Protein AF-A0A929CDH3-F1 (afdb_monomer_lite)

pLDDT: mean 95.66, std 6.64, range [57.78, 98.44]

Radius of gyration: 13.94 Å; chains: 1; bounding box: 33×21×37 Å

Structure (mmCIF, N/CA/C/O backbone):
data_AF-A0A929CDH3-F1
#
_entry.id   AF-A0A929CDH3-F1
#
loop_
_atom_site.group_PDB
_atom_site.id
_atom_site.type_symbol
_atom_site.label_atom_id
_atom_site.label_alt_id
_atom_site.label_comp_id
_atom_site.label_asym_id
_atom_site.label_entity_id
_atom_site.label_seq_id
_atom_site.pdbx_PDB_ins_code
_atom_site.Cartn_x
_atom_site.Cartn_y
_atom_site.Cartn_z
_atom_site.occupancy
_atom_site.B_iso_or_equiv
_atom_site.auth_seq_id
_atom_site.auth_comp_id
_atom_site.auth_asym_id
_atom_site.auth_atom_id
_atom_site.pdbx_PDB_model_num
ATOM 1 N N . VAL A 1 1 ? -3.651 -0.685 -2.853 1.00 97.62 1 VAL A N 1
ATOM 2 C CA . VAL A 1 1 ? -2.339 -0.809 -3.537 1.00 97.62 1 VAL A CA 1
ATOM 3 C C . VAL A 1 1 ? -1.643 0.535 -3.478 1.00 97.62 1 VAL A C 1
ATOM 5 O O . VAL A 1 1 ? -2.308 1.542 -3.703 1.00 97.62 1 VAL A O 1
ATOM 8 N N . THR A 1 2 ? -0.358 0.560 -3.138 1.00 98.00 2 THR A N 1
ATOM 9 C CA . THR A 1 2 ? 0.446 1.791 -3.104 1.00 98.00 2 THR A CA 1
ATOM 10 C C . THR A 1 2 ? 1.428 1.838 -4.262 1.00 98.00 2 THR A C 1
ATOM 12 O O . THR A 1 2 ? 1.493 0.885 -5.042 1.00 98.00 2 THR A O 1
ATOM 15 N N . ASP A 1 3 ? 2.168 2.936 -4.407 1.00 97.25 3 ASP A N 1
ATOM 16 C CA . ASP A 1 3 ? 3.225 2.980 -5.410 1.00 97.25 3 ASP A CA 1
ATOM 17 C C . ASP A 1 3 ? 4.398 2.043 -5.077 1.00 97.25 3 ASP A C 1
ATOM 19 O O . ASP A 1 3 ? 4.519 1.535 -3.955 1.00 97.25 3 ASP A O 1
ATOM 23 N N . VAL A 1 4 ? 5.232 1.778 -6.083 1.00 97.25 4 VAL A N 1
ATOM 24 C CA . VAL A 1 4 ? 6.365 0.856 -5.973 1.00 97.25 4 VAL A CA 1
ATOM 25 C C . VAL A 1 4 ? 7.430 1.446 -5.055 1.00 97.25 4 VAL A C 1
ATOM 27 O O . VAL A 1 4 ? 7.961 2.530 -5.289 1.00 97.25 4 VAL A O 1
ATOM 30 N N . TYR A 1 5 ? 7.798 0.691 -4.023 1.00 96.75 5 TYR A N 1
ATOM 31 C CA . TYR A 1 5 ? 9.012 0.968 -3.269 1.00 96.75 5 TYR A CA 1
ATOM 32 C C . TYR A 1 5 ? 10.223 0.547 -4.112 1.00 96.75 5 TYR A C 1
ATOM 34 O O . TYR A 1 5 ? 10.481 -0.644 -4.261 1.00 96.75 5 TYR A O 1
ATOM 42 N N . ALA A 1 6 ? 10.947 1.522 -4.667 1.00 95.94 6 ALA A N 1
ATOM 43 C CA . ALA A 1 6 ? 11.982 1.281 -5.677 1.00 95.94 6 ALA A CA 1
ATOM 44 C C . ALA A 1 6 ? 13.195 0.474 -5.182 1.00 95.94 6 ALA A C 1
ATOM 46 O O . ALA A 1 6 ? 13.902 -0.105 -5.992 1.00 95.94 6 ALA A O 1
ATOM 47 N N . ALA A 1 7 ? 13.484 0.468 -3.875 1.00 96.12 7 ALA A N 1
ATOM 48 C CA . ALA A 1 7 ? 14.649 -0.216 -3.294 1.00 96.12 7 ALA A CA 1
ATOM 49 C C . ALA A 1 7 ? 16.010 0.100 -3.971 1.00 96.12 7 ALA A C 1
ATOM 51 O O . ALA A 1 7 ? 16.957 -0.670 -3.845 1.00 96.12 7 ALA A O 1
ATOM 52 N N . GLY A 1 8 ? 16.123 1.254 -4.642 1.00 96.88 8 GLY A N 1
ATOM 53 C CA . GLY A 1 8 ? 17.321 1.674 -5.379 1.00 96.88 8 GLY A CA 1
ATOM 54 C C . GLY A 1 8 ? 17.367 1.244 -6.850 1.00 96.88 8 GLY A C 1
ATOM 55 O O . GLY A 1 8 ? 18.361 1.524 -7.513 1.00 96.88 8 GLY A O 1
ATOM 56 N N . GLU A 1 9 ? 16.326 0.590 -7.365 1.00 97.50 9 GLU A N 1
ATOM 57 C CA . GLU A 1 9 ? 16.214 0.196 -8.771 1.00 97.50 9 GLU A CA 1
ATOM 58 C C . GLU A 1 9 ? 15.648 1.322 -9.649 1.00 97.50 9 GLU A C 1
ATOM 60 O O . GLU A 1 9 ? 14.875 2.173 -9.199 1.00 97.50 9 GLU A O 1
ATOM 65 N N . GLU A 1 10 ? 16.020 1.299 -10.929 1.00 97.69 10 GLU A N 1
ATOM 66 C CA . GLU A 1 10 ? 15.450 2.190 -11.937 1.00 97.69 10 GLU A CA 1
ATOM 67 C C . GLU A 1 10 ? 14.001 1.788 -12.266 1.00 97.69 10 GLU A C 1
ATOM 69 O O . GLU A 1 10 ? 13.705 0.595 -12.398 1.00 97.69 10 GLU A O 1
ATOM 74 N N . PRO A 1 11 ? 13.086 2.754 -12.461 1.00 96.56 11 PRO A N 1
ATOM 75 C CA . PRO A 1 11 ? 11.709 2.452 -12.826 1.00 96.56 11 PRO A CA 1
ATOM 76 C C . PRO A 1 11 ? 11.600 1.682 -14.148 1.00 96.56 11 PRO A C 1
ATOM 78 O O . PRO A 1 11 ? 12.206 2.041 -15.159 1.00 96.56 11 PRO A O 1
ATOM 81 N N . ILE A 1 12 ? 10.735 0.667 -14.170 1.00 97.75 12 ILE A N 1
ATOM 82 C CA . ILE A 1 12 ? 10.402 -0.087 -15.381 1.00 97.75 12 ILE A CA 1
ATOM 83 C C . ILE A 1 12 ? 9.092 0.456 -15.959 1.00 97.75 12 ILE A C 1
ATOM 85 O O . ILE A 1 12 ? 8.075 0.549 -15.267 1.00 97.75 12 ILE A O 1
ATOM 89 N N . ALA A 1 13 ? 9.096 0.795 -17.250 1.00 96.81 13 ALA A N 1
ATOM 90 C CA . ALA A 1 13 ? 7.913 1.307 -17.934 1.00 96.81 13 ALA A CA 1
ATOM 91 C C . ALA A 1 13 ? 6.731 0.325 -17.817 1.00 96.81 13 ALA A C 1
ATOM 93 O O . ALA A 1 13 ? 6.838 -0.846 -18.172 1.00 96.81 13 ALA A O 1
ATOM 94 N N . GLY A 1 14 ? 5.596 0.816 -17.311 1.00 95.94 14 GLY A N 1
ATOM 95 C CA . GLY A 1 14 ? 4.381 0.021 -17.103 1.00 95.94 14 GLY A CA 1
ATOM 96 C C . GLY A 1 14 ? 4.345 -0.802 -15.808 1.00 95.94 14 GLY A C 1
ATOM 97 O O . GLY A 1 14 ? 3.270 -1.256 -15.430 1.00 95.94 14 GLY A O 1
ATOM 98 N N . ALA A 1 15 ? 5.457 -0.945 -15.081 1.00 97.44 15 ALA A N 1
ATOM 99 C CA . ALA A 1 15 ? 5.509 -1.657 -13.802 1.00 97.44 15 ALA A CA 1
ATOM 100 C C . ALA A 1 15 ? 5.244 -0.704 -12.622 1.00 97.44 15 ALA A C 1
ATOM 102 O O . ALA A 1 15 ? 6.102 -0.485 -11.771 1.00 97.44 15 ALA A O 1
ATOM 103 N N . THR A 1 16 ? 4.057 -0.094 -12.593 1.00 98.06 16 THR A N 1
ATOM 104 C CA . THR A 1 16 ? 3.665 0.869 -11.549 1.00 98.06 16 THR A CA 1
ATOM 105 C C . THR A 1 16 ? 2.606 0.289 -10.618 1.00 98.06 16 THR A C 1
ATOM 107 O O . THR A 1 16 ? 1.843 -0.606 -10.996 1.00 98.06 16 THR A O 1
ATOM 110 N N . GLY A 1 17 ? 2.491 0.841 -9.405 1.00 97.81 17 GLY A N 1
ATOM 111 C CA . GLY A 1 17 ? 1.417 0.455 -8.485 1.00 97.81 17 GLY A CA 1
ATOM 112 C C . GLY A 1 17 ? 0.023 0.735 -9.062 1.00 97.81 17 GLY A C 1
ATOM 113 O O . GLY A 1 17 ? -0.910 -0.034 -8.834 1.00 97.81 17 GLY A O 1
ATOM 114 N N . ALA A 1 18 ? -0.110 1.795 -9.868 1.00 98.12 18 ALA A N 1
ATOM 115 C CA . ALA A 1 18 ? -1.352 2.135 -10.558 1.00 98.12 18 ALA A CA 1
ATOM 116 C C . ALA A 1 18 ? -1.723 1.091 -11.624 1.00 98.12 18 ALA A C 1
ATOM 118 O O . ALA A 1 18 ? -2.871 0.652 -11.671 1.00 98.12 18 ALA A O 1
ATOM 119 N N . ALA A 1 19 ? -0.755 0.650 -12.436 1.00 98.31 19 ALA A N 1
ATOM 120 C CA . ALA A 1 19 ? -0.971 -0.395 -13.435 1.00 98.31 19 ALA A CA 1
ATOM 121 C C . ALA A 1 19 ? -1.353 -1.731 -12.779 1.00 98.31 19 ALA A C 1
ATOM 123 O O . ALA A 1 19 ? -2.294 -2.390 -13.221 1.00 98.31 19 ALA A O 1
ATOM 124 N N . LEU A 1 20 ? -0.687 -2.097 -11.677 1.00 98.19 20 LEU A N 1
ATOM 125 C CA . LEU A 1 20 ? -1.039 -3.286 -10.901 1.00 98.19 20 LEU A CA 1
ATOM 126 C C . LEU A 1 20 ? -2.461 -3.193 -10.333 1.00 98.19 20 LEU A C 1
ATOM 128 O O . LEU A 1 20 ? -3.240 -4.134 -10.471 1.00 98.19 20 LEU A O 1
ATOM 132 N N . ALA A 1 21 ? -2.814 -2.065 -9.711 1.00 98.38 21 ALA A N 1
ATOM 133 C CA . ALA A 1 21 ? -4.153 -1.853 -9.166 1.00 98.38 21 ALA A CA 1
ATOM 134 C C . ALA A 1 21 ? -5.229 -1.970 -10.252 1.00 98.38 21 ALA A C 1
ATOM 136 O O . ALA A 1 21 ? -6.232 -2.649 -10.046 1.00 98.38 21 ALA A O 1
ATOM 137 N N . GLN A 1 22 ? -4.991 -1.368 -11.418 1.00 98.31 22 GLN A N 1
ATOM 138 C CA . GLN A 1 22 ? -5.891 -1.459 -12.561 1.00 98.31 22 GLN A CA 1
ATOM 139 C C . GLN A 1 22 ? -6.063 -2.909 -13.032 1.00 98.31 22 GLN A C 1
ATOM 141 O O . GLN A 1 22 ? -7.192 -3.373 -13.181 1.00 98.31 22 GLN A O 1
ATOM 146 N N . GLY A 1 23 ? -4.965 -3.659 -13.167 1.00 98.44 23 GLY A N 1
ATOM 147 C CA . GLY A 1 23 ? -5.019 -5.081 -13.503 1.00 98.44 23 GLY A CA 1
ATOM 148 C C . GLY A 1 23 ? -5.830 -5.892 -12.486 1.00 98.44 23 GLY A C 1
ATOM 149 O O . GLY A 1 23 ? -6.678 -6.693 -12.872 1.00 98.44 23 GLY A O 1
ATOM 150 N N . ILE A 1 24 ? -5.655 -5.649 -11.185 1.00 98.44 24 ILE A N 1
ATOM 151 C CA . ILE A 1 24 ? -6.431 -6.316 -10.124 1.00 98.44 24 ILE A CA 1
ATOM 152 C C . ILE A 1 24 ? -7.942 -6.023 -10.258 1.00 98.44 24 ILE A C 1
ATOM 154 O O . ILE A 1 24 ? -8.766 -6.935 -10.131 1.00 98.44 24 ILE A O 1
ATOM 158 N N . ILE A 1 25 ? -8.318 -4.775 -10.563 1.00 98.38 25 ILE A N 1
ATOM 159 C CA . ILE A 1 25 ? -9.718 -4.368 -10.792 1.00 98.38 25 ILE A CA 1
ATOM 160 C C . ILE A 1 25 ? -10.301 -5.081 -12.016 1.00 98.38 25 ILE A C 1
ATOM 162 O O . ILE A 1 25 ? -11.440 -5.566 -11.985 1.00 98.38 25 ILE A O 1
ATOM 166 N N . GLU A 1 26 ? -9.540 -5.145 -13.107 1.00 98.31 26 GLU A N 1
ATOM 167 C CA . GLU A 1 26 ? -9.945 -5.803 -14.352 1.00 98.31 26 GLU A CA 1
ATOM 168 C C . GLU A 1 26 ? -10.214 -7.297 -14.142 1.00 98.31 26 GLU A C 1
ATOM 170 O O . GLU A 1 26 ? -11.181 -7.821 -14.693 1.00 98.31 26 GLU A O 1
ATOM 175 N N . HIS A 1 27 ? -9.463 -7.944 -13.247 1.00 98.19 27 HIS A N 1
ATOM 176 C CA . HIS A 1 27 ? -9.608 -9.364 -12.908 1.00 98.19 27 HIS A CA 1
ATOM 177 C C . HIS A 1 27 ? -10.665 -9.665 -11.826 1.00 98.19 27 HIS A C 1
ATOM 179 O O . HIS A 1 27 ? -10.802 -10.811 -11.405 1.00 98.19 27 HIS A O 1
ATOM 185 N N . GLY A 1 28 ? -11.458 -8.672 -11.403 1.00 97.62 28 GLY A N 1
ATOM 186 C CA . GLY A 1 28 ? -12.688 -8.890 -10.625 1.00 97.62 28 GLY A CA 1
ATOM 187 C C . GLY A 1 28 ? -12.687 -8.337 -9.200 1.00 97.62 28 GLY A C 1
ATOM 188 O O . GLY A 1 28 ? -13.751 -8.262 -8.588 1.00 97.62 28 GLY A O 1
ATOM 189 N N . HIS A 1 29 ? -11.554 -7.862 -8.684 1.00 97.31 29 HIS A N 1
ATOM 190 C CA . HIS A 1 29 ? -11.479 -7.251 -7.352 1.00 97.31 29 HIS A CA 1
ATOM 191 C C . HIS A 1 29 ? -11.795 -5.749 -7.417 1.00 97.31 29 HIS A C 1
ATOM 193 O O . HIS A 1 29 ? -10.901 -4.903 -7.341 1.00 97.31 29 HIS A O 1
ATOM 199 N N . LYS A 1 30 ? -13.0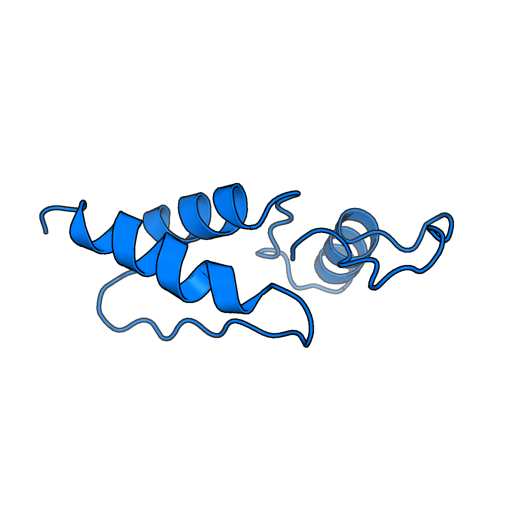80 -5.417 -7.599 1.00 96.31 30 LYS A N 1
ATOM 200 C CA . LYS A 1 30 ? -13.548 -4.046 -7.883 1.00 96.31 30 LYS A CA 1
ATOM 201 C C . LYS A 1 30 ? -13.261 -3.026 -6.775 1.00 96.31 30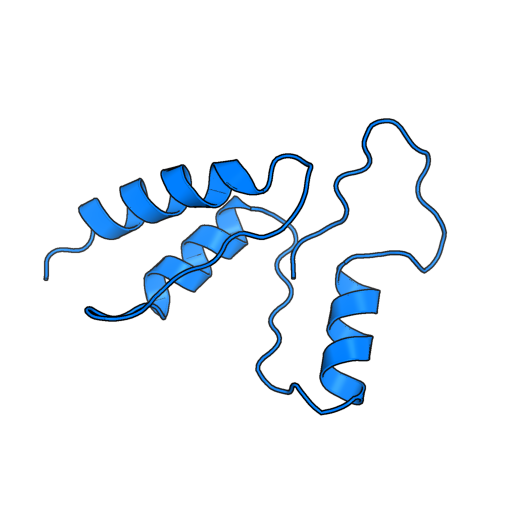 LYS A C 1
ATOM 203 O O . LYS A 1 30 ? -12.967 -1.883 -7.097 1.00 96.31 30 LYS A O 1
ATOM 208 N N . GLU A 1 31 ? -13.222 -3.453 -5.515 1.00 96.31 31 GLU A N 1
ATOM 209 C CA . GLU A 1 31 ? -12.908 -2.603 -4.348 1.00 96.31 31 GLU A CA 1
ATOM 210 C C . GLU A 1 31 ? -11.393 -2.408 -4.125 1.00 96.31 31 GLU A C 1
ATOM 212 O O . GLU A 1 31 ? -10.907 -2.224 -3.009 1.00 96.31 31 GLU A O 1
ATOM 217 N N . THR A 1 32 ? -10.596 -2.486 -5.191 1.00 97.94 32 THR A N 1
ATOM 218 C CA . THR A 1 32 ? -9.162 -2.205 -5.108 1.00 97.94 32 THR A CA 1
ATOM 219 C C . THR A 1 32 ? -8.927 -0.715 -5.283 1.00 97.94 32 THR A C 1
ATOM 221 O O . THR A 1 32 ? -9.192 -0.146 -6.338 1.00 97.94 32 THR A O 1
ATOM 224 N N . HIS A 1 33 ? -8.351 -0.078 -4.267 1.00 97.81 33 HIS A N 1
ATOM 225 C CA . HIS A 1 33 ? -8.025 1.345 -4.312 1.00 97.81 33 HIS A CA 1
ATOM 226 C C . HIS A 1 33 ? -6.516 1.563 -4.448 1.00 97.81 33 HIS A C 1
ATOM 228 O O . HIS A 1 33 ? -5.719 1.041 -3.658 1.00 97.81 33 HIS A O 1
ATOM 234 N N . TYR A 1 34 ? -6.117 2.352 -5.448 1.00 98.31 34 TYR A N 1
ATOM 235 C CA . TYR A 1 34 ? -4.753 2.861 -5.571 1.00 98.31 34 TYR A CA 1
ATOM 236 C C . TYR A 1 34 ? -4.583 4.168 -4.786 1.00 98.31 34 TYR A C 1
ATOM 238 O O . TYR A 1 34 ? -5.450 5.049 -4.826 1.00 98.31 34 TYR A O 1
ATOM 246 N N . ARG A 1 35 ? -3.459 4.293 -4.078 1.00 98.12 35 ARG A N 1
ATOM 247 C CA . ARG A 1 35 ? -3.027 5.509 -3.376 1.00 98.12 35 ARG A CA 1
ATOM 248 C C . ARG A 1 35 ? -1.531 5.683 -3.6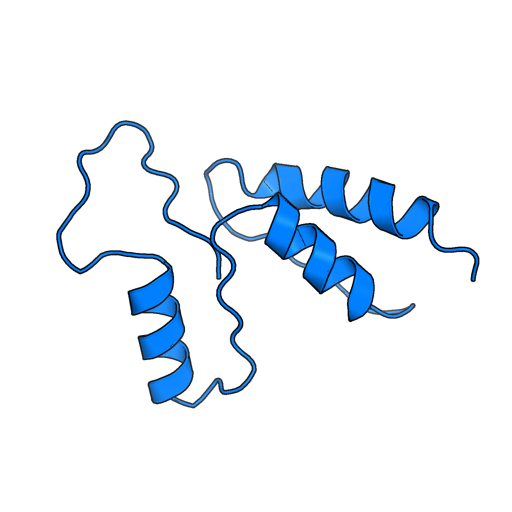04 1.00 98.12 35 ARG A C 1
ATOM 250 O O . ARG A 1 35 ? -0.777 4.757 -3.340 1.00 98.12 35 ARG A O 1
ATOM 257 N N . ALA A 1 36 ? -1.097 6.832 -4.112 1.00 96.44 36 ALA A N 1
ATOM 258 C CA . ALA A 1 36 ? 0.306 7.018 -4.485 1.00 96.44 36 ALA A CA 1
ATOM 259 C C . ALA A 1 36 ? 1.249 7.009 -3.268 1.00 96.44 36 ALA A C 1
ATOM 261 O O . ALA A 1 36 ? 2.371 6.525 -3.367 1.00 96.44 36 ALA A O 1
ATOM 262 N N . SER A 1 37 ? 0.779 7.482 -2.110 1.00 97.50 37 SER A N 1
ATOM 263 C CA . SER A 1 37 ? 1.565 7.569 -0.877 1.00 97.50 37 SER A CA 1
ATOM 264 C C . SER A 1 37 ? 1.022 6.670 0.242 1.00 97.50 37 SER A C 1
ATOM 266 O O . SER A 1 37 ? -0.145 6.256 0.236 1.00 97.50 37 SER A O 1
ATOM 268 N N . LEU A 1 38 ? 1.875 6.372 1.229 1.00 97.94 38 LEU A N 1
ATOM 269 C CA . LEU A 1 38 ? 1.469 5.635 2.431 1.00 97.94 38 LEU A CA 1
ATOM 270 C C . LEU A 1 38 ? 0.565 6.490 3.328 1.00 97.94 38 LEU A C 1
ATOM 272 O O . LEU A 1 38 ? -0.321 5.962 3.998 1.00 97.94 38 LEU A O 1
ATOM 276 N N . GLU A 1 39 ? 0.750 7.806 3.309 1.00 97.81 39 GLU A N 1
ATOM 277 C CA . GLU A 1 39 ? -0.057 8.787 4.023 1.00 97.81 39 GLU A CA 1
ATOM 278 C C . GLU A 1 39 ? -1.495 8.808 3.502 1.00 97.81 39 GLU A C 1
ATOM 280 O O . GLU A 1 39 ? -2.435 8.759 4.302 1.00 97.81 39 GLU A O 1
ATOM 285 N N . ASP A 1 40 ? -1.670 8.813 2.177 1.00 97.94 40 ASP A N 1
ATOM 286 C CA . ASP A 1 40 ? -2.985 8.744 1.536 1.00 97.94 40 ASP A CA 1
ATOM 287 C C . ASP A 1 40 ? -3.657 7.395 1.802 1.00 97.94 40 ASP A C 1
ATOM 289 O O . ASP A 1 40 ? -4.865 7.333 2.048 1.00 97.94 40 ASP A O 1
ATOM 293 N N . ALA A 1 41 ? -2.881 6.305 1.791 1.00 98.00 41 ALA A N 1
ATOM 294 C CA . ALA A 1 41 ? -3.378 4.979 2.142 1.00 98.00 41 ALA A CA 1
ATOM 295 C C . ALA A 1 41 ? -3.862 4.927 3.597 1.00 98.00 41 ALA A C 1
ATOM 297 O O . ALA A 1 41 ? -4.985 4.493 3.849 1.00 98.00 41 ALA A O 1
ATOM 298 N N . ALA A 1 42 ? -3.066 5.425 4.546 1.00 97.75 42 ALA A N 1
ATOM 299 C CA . ALA A 1 42 ? -3.444 5.490 5.954 1.00 97.75 42 ALA A CA 1
ATOM 300 C C . ALA A 1 42 ? -4.647 6.415 6.188 1.00 97.75 42 ALA A C 1
ATOM 302 O O . ALA A 1 42 ? -5.500 6.113 7.018 1.0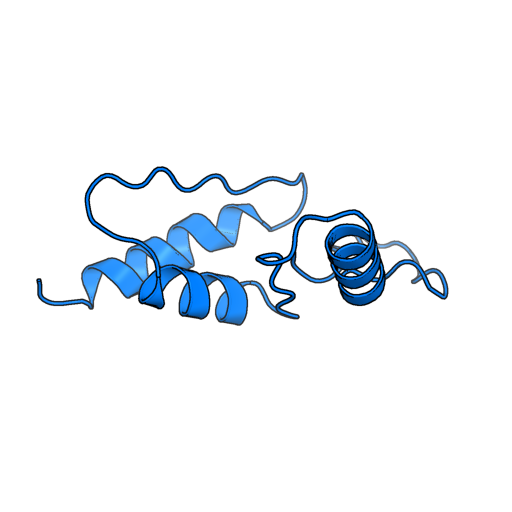0 97.75 42 ALA A O 1
ATOM 303 N N . HIS A 1 43 ? -4.743 7.534 5.462 1.00 97.00 43 HIS A N 1
ATOM 304 C CA . HIS A 1 43 ? -5.893 8.432 5.550 1.00 97.00 43 HIS A CA 1
ATOM 305 C C . HIS A 1 43 ? -7.178 7.769 5.062 1.00 97.00 43 HIS A C 1
ATOM 307 O O . HIS A 1 43 ? -8.186 7.828 5.759 1.00 97.00 43 HIS A O 1
ATOM 313 N N . TYR A 1 44 ? -7.125 7.098 3.912 1.00 97.19 44 TYR A N 1
ATOM 314 C CA . TYR A 1 44 ? -8.257 6.341 3.394 1.00 97.19 44 TYR A CA 1
ATOM 315 C C . TYR A 1 44 ? -8.663 5.209 4.347 1.00 97.19 44 TYR A C 1
ATOM 317 O O . TYR A 1 44 ? -9.834 5.105 4.695 1.00 97.19 44 TYR A O 1
ATOM 325 N N . LEU A 1 45 ? -7.702 4.417 4.840 1.00 97.19 45 LEU A N 1
ATOM 326 C CA . LEU A 1 45 ? -7.971 3.363 5.823 1.00 97.19 45 LEU A CA 1
ATOM 327 C C . LEU A 1 45 ? -8.656 3.929 7.069 1.00 97.19 45 LEU A C 1
ATOM 329 O O . LEU A 1 45 ? -9.670 3.396 7.500 1.00 97.19 45 LEU A O 1
ATOM 333 N N . ALA A 1 46 ? -8.180 5.058 7.598 1.00 96.69 46 ALA A N 1
ATOM 334 C CA . ALA A 1 46 ? -8.785 5.697 8.763 1.00 96.69 46 ALA A CA 1
ATOM 335 C C . ALA A 1 46 ? -10.240 6.146 8.547 1.00 96.69 46 ALA A C 1
ATOM 337 O O . ALA A 1 46 ? -10.915 6.402 9.539 1.00 96.69 46 ALA A O 1
ATOM 338 N N . GLN A 1 47 ? -10.723 6.257 7.307 1.00 96.06 47 GLN A N 1
ATOM 339 C CA . GLN A 1 47 ? -12.120 6.580 6.999 1.00 96.06 47 GLN A CA 1
ATOM 340 C C . GLN A 1 47 ? -13.015 5.342 6.904 1.00 96.06 47 GLN A C 1
ATOM 342 O O . GLN A 1 47 ? -14.210 5.459 7.149 1.00 96.06 47 GLN A O 1
ATOM 347 N N . VAL A 1 48 ? -12.455 4.188 6.533 1.00 95.88 48 VAL A N 1
ATOM 348 C CA . VAL A 1 48 ? -13.245 2.993 6.190 1.00 95.88 48 VAL A CA 1
ATOM 349 C C . VAL A 1 48 ? -13.172 1.885 7.231 1.00 95.88 48 VAL A C 1
ATOM 351 O O . VAL A 1 48 ? -14.071 1.059 7.266 1.00 95.88 48 VAL A O 1
ATOM 354 N N . VAL A 1 49 ? -12.126 1.852 8.063 1.00 96.56 49 VAL A N 1
ATOM 355 C CA . VAL A 1 49 ? -11.990 0.818 9.097 1.00 96.56 49 VAL A CA 1
ATOM 356 C C . VAL A 1 49 ? -12.943 1.069 10.264 1.00 96.56 49 VAL A C 1
ATOM 358 O O . VAL A 1 49 ? -13.071 2.203 10.758 1.00 96.56 49 VAL A O 1
ATOM 361 N N . GLU A 1 50 ? -13.550 -0.015 10.731 1.00 95.44 50 GLU A N 1
ATOM 362 C CA . GLU A 1 50 ? -14.519 -0.063 11.820 1.00 95.44 50 GLU A CA 1
ATOM 363 C C . GLU A 1 50 ? -14.016 -0.927 12.995 1.00 95.44 50 GLU A C 1
ATOM 365 O O . GLU A 1 50 ? -13.105 -1.752 12.844 1.00 95.44 50 GLU A O 1
ATOM 370 N N . PRO A 1 51 ? -14.573 -0.752 14.211 1.00 94.56 51 PRO A N 1
ATOM 371 C CA . PRO A 1 51 ? -14.264 -1.633 15.331 1.00 94.56 51 PRO A CA 1
ATOM 372 C C . PRO A 1 51 ? -14.553 -3.104 14.997 1.00 94.56 51 PRO A C 1
ATOM 374 O O . PRO A 1 51 ? -15.680 -3.468 14.678 1.00 94.56 51 PRO A O 1
ATOM 377 N N . GLY A 1 52 ? -13.536 -3.956 15.134 1.00 96.25 52 GLY A N 1
ATOM 378 C CA . GLY A 1 52 ? -13.617 -5.386 14.810 1.00 96.25 52 GLY A CA 1
ATOM 379 C C . GLY A 1 52 ? -12.900 -5.775 13.516 1.00 96.25 52 GLY A C 1
ATOM 380 O O . GLY A 1 52 ? -12.633 -6.960 13.320 1.00 96.25 52 GLY A O 1
ATOM 381 N N . ASP A 1 53 ? -12.514 -4.804 12.686 1.00 96.75 53 ASP A N 1
ATOM 382 C CA . ASP A 1 53 ? -11.746 -5.068 11.472 1.00 96.75 53 ASP A CA 1
ATOM 383 C C . ASP A 1 53 ? -10.310 -5.518 11.764 1.00 96.75 53 ASP A C 1
ATOM 385 O O . ASP A 1 53 ? -9.650 -5.065 12.704 1.00 96.75 53 ASP A O 1
ATOM 389 N N . MET A 1 54 ? -9.789 -6.375 10.883 1.00 96.62 54 MET A N 1
ATOM 390 C CA . MET A 1 54 ? -8.373 -6.728 10.831 1.00 96.62 54 MET A CA 1
ATOM 391 C C . MET A 1 54 ? -7.711 -6.041 9.638 1.00 96.62 54 MET A C 1
ATOM 393 O O . MET A 1 54 ? -8.044 -6.311 8.486 1.00 96.62 54 MET A O 1
ATOM 397 N N . VAL A 1 55 ? -6.717 -5.196 9.914 1.00 97.00 55 VAL A N 1
ATOM 398 C CA . VAL A 1 55 ? -5.907 -4.537 8.883 1.00 97.00 55 VAL A CA 1
ATOM 399 C C . VAL A 1 55 ? -4.585 -5.278 8.717 1.00 97.00 55 VAL A C 1
ATOM 401 O O . VAL A 1 55 ? -3.837 -5.446 9.679 1.00 97.00 55 VAL A O 1
ATOM 404 N N . VAL A 1 56 ? -4.272 -5.677 7.483 1.00 97.44 56 VAL A N 1
ATOM 405 C CA . VAL A 1 56 ? -2.988 -6.291 7.120 1.00 97.44 56 VAL A CA 1
ATOM 406 C C . VAL A 1 56 ? -2.222 -5.348 6.199 1.00 97.44 56 VAL A C 1
ATOM 408 O O . VAL A 1 56 ? -2.681 -5.020 5.106 1.00 97.44 56 VAL A O 1
ATOM 411 N N . THR A 1 57 ? -1.033 -4.931 6.627 1.00 97.25 57 THR A N 1
ATOM 412 C CA . THR A 1 57 ? -0.053 -4.264 5.764 1.00 97.25 57 THR A CA 1
ATOM 413 C C . THR A 1 57 ? 0.892 -5.325 5.202 1.00 97.25 57 THR A C 1
ATOM 415 O O . THR A 1 57 ? 1.393 -6.172 5.939 1.00 97.25 57 THR A O 1
ATOM 418 N N . LEU A 1 58 ? 1.100 -5.333 3.882 1.00 97.94 58 LEU A N 1
ATOM 419 C CA . LEU A 1 58 ? 1.857 -6.389 3.205 1.00 97.94 58 LEU A CA 1
ATOM 420 C C . LEU A 1 58 ? 2.888 -5.803 2.241 1.00 97.94 58 LEU A C 1
ATOM 422 O O . LEU A 1 58 ? 2.559 -4.981 1.389 1.00 97.94 58 LEU A O 1
ATOM 426 N N . GLY A 1 59 ? 4.132 -6.258 2.375 1.00 96.25 59 GLY A N 1
ATOM 427 C CA . GLY A 1 59 ? 5.277 -5.833 1.572 1.00 96.25 59 GLY A CA 1
ATOM 428 C C . GLY A 1 59 ? 6.575 -5.882 2.380 1.00 96.25 59 GLY A C 1
ATOM 429 O O . GLY A 1 59 ? 6.546 -6.036 3.598 1.00 96.25 59 GLY A O 1
ATOM 430 N N . ALA A 1 60 ? 7.714 -5.758 1.697 1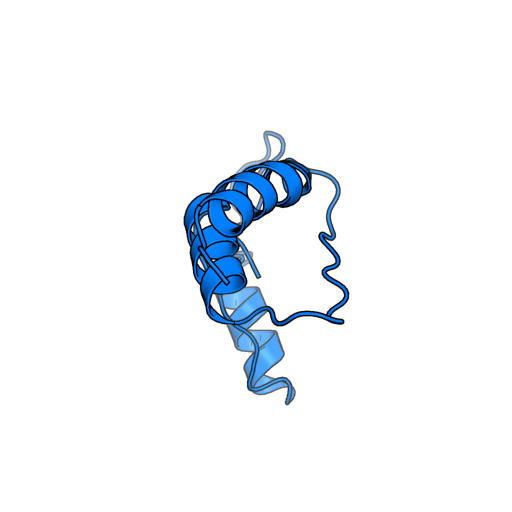.00 95.81 60 ALA A N 1
ATOM 431 C CA . ALA A 1 60 ? 9.048 -5.831 2.310 1.00 95.81 60 ALA A CA 1
ATOM 432 C C . ALA A 1 60 ? 9.757 -4.467 2.437 1.00 95.81 60 ALA A C 1
ATOM 434 O O . ALA A 1 60 ? 10.827 -4.383 3.032 1.00 95.81 60 ALA A O 1
ATOM 435 N N . GLY A 1 61 ? 9.180 -3.412 1.852 1.00 94.38 61 GLY A N 1
ATOM 436 C CA . GLY A 1 61 ? 9.712 -2.052 1.909 1.00 94.38 61 GLY A CA 1
ATOM 437 C C . GLY A 1 61 ? 9.218 -1.281 3.134 1.00 94.38 61 GLY A C 1
ATOM 438 O O . GLY A 1 61 ? 9.090 -1.809 4.235 1.00 94.38 61 GLY A O 1
ATOM 439 N N . ASN A 1 62 ? 8.871 -0.016 2.928 1.00 96.50 62 ASN A N 1
ATOM 440 C CA . ASN A 1 62 ? 8.418 0.898 3.980 1.00 96.50 62 ASN A CA 1
ATOM 441 C C . ASN A 1 62 ? 6.938 0.745 4.385 1.00 96.50 62 ASN A C 1
ATOM 443 O O . ASN A 1 62 ? 6.425 1.565 5.142 1.00 96.50 62 ASN A O 1
ATOM 447 N N . VAL A 1 63 ? 6.230 -0.281 3.904 1.00 97.56 63 VAL A N 1
ATOM 448 C CA . VAL A 1 63 ? 4.776 -0.434 4.114 1.00 97.56 63 VAL A CA 1
ATOM 449 C C . VAL A 1 63 ? 4.382 -0.536 5.594 1.00 97.56 63 VAL A C 1
ATOM 451 O O . VAL A 1 63 ? 3.270 -0.168 5.967 1.00 97.56 63 VAL A O 1
ATOM 454 N N . ASN A 1 64 ? 5.300 -0.974 6.461 1.00 96.81 64 ASN A N 1
ATOM 455 C CA . ASN A 1 64 ? 5.091 -1.016 7.908 1.00 96.81 64 ASN A CA 1
ATOM 456 C C . ASN A 1 64 ? 4.789 0.370 8.516 1.00 96.81 64 ASN A C 1
ATOM 458 O O . ASN A 1 64 ? 4.124 0.444 9.547 1.00 96.81 64 ASN A O 1
ATOM 462 N N . GLN A 1 65 ? 5.214 1.462 7.871 1.00 98.00 65 GLN A N 1
ATOM 463 C CA . GLN A 1 65 ? 4.934 2.835 8.304 1.00 98.00 65 GLN A CA 1
ATOM 464 C C . GLN A 1 65 ? 3.430 3.145 8.323 1.00 98.00 65 GLN A C 1
ATOM 466 O O . GLN A 1 65 ? 2.981 3.942 9.148 1.00 98.00 65 GLN A O 1
ATOM 471 N N . VAL A 1 66 ? 2.632 2.462 7.488 1.00 98.12 66 VAL A N 1
ATOM 472 C CA . VAL A 1 66 ? 1.165 2.588 7.483 1.00 98.12 66 VAL A CA 1
ATOM 473 C C . VAL A 1 66 ? 0.575 2.241 8.850 1.00 98.12 66 VAL A C 1
ATOM 475 O O . VAL A 1 66 ? -0.384 2.885 9.260 1.00 98.12 66 VAL A O 1
ATOM 478 N N . CYS A 1 67 ? 1.152 1.283 9.586 1.00 96.88 67 CYS A N 1
ATOM 479 C CA . CYS A 1 67 ? 0.646 0.892 10.903 1.00 96.88 67 CYS A CA 1
ATOM 480 C C . CYS A 1 67 ? 0.673 2.067 11.889 1.00 96.88 67 CYS A C 1
ATOM 482 O O . CYS A 1 67 ? -0.336 2.352 12.533 1.00 96.88 67 CYS A O 1
ATOM 484 N N . SER A 1 68 ? 1.804 2.774 11.973 1.00 96.94 68 SER A N 1
ATOM 485 C CA . SER A 1 68 ? 1.942 3.941 12.851 1.00 96.94 68 SER A CA 1
ATOM 486 C C . SER A 1 68 ? 1.061 5.100 12.380 1.00 96.94 68 SER A C 1
ATOM 488 O O . SER A 1 68 ? 0.307 5.653 13.175 1.00 96.94 68 SER A O 1
ATOM 490 N N . LEU A 1 69 ? 1.078 5.409 11.075 1.00 97.56 69 LEU A N 1
ATOM 491 C CA . LEU A 1 69 ? 0.263 6.482 10.490 1.00 97.56 69 LEU A CA 1
ATOM 492 C C . LEU A 1 69 ? -1.239 6.266 10.716 1.00 97.56 69 LEU A C 1
ATOM 494 O O . LEU A 1 69 ? -1.969 7.212 11.010 1.00 97.56 69 LEU A O 1
ATOM 498 N N . LEU A 1 70 ? -1.713 5.028 10.564 1.00 97.50 70 LEU A N 1
ATOM 499 C CA . LEU A 1 70 ? -3.107 4.674 10.805 1.00 97.50 70 LEU A CA 1
ATOM 500 C C . LEU A 1 70 ? -3.441 4.760 12.296 1.00 97.50 70 LEU A C 1
ATOM 502 O O . LEU A 1 70 ? -4.456 5.357 12.645 1.00 97.50 70 LEU A O 1
ATOM 506 N N . ALA A 1 71 ? -2.591 4.218 13.173 1.00 95.88 71 ALA A N 1
ATOM 507 C CA . ALA A 1 71 ? -2.811 4.266 14.617 1.00 95.88 71 ALA A CA 1
ATOM 508 C C . ALA A 1 71 ? -2.956 5.707 15.131 1.00 95.88 71 ALA A C 1
ATOM 510 O O . ALA A 1 71 ? -3.872 5.988 15.905 1.00 95.88 71 ALA A O 1
ATOM 511 N N . ASP A 1 72 ? -2.113 6.627 14.660 1.00 96.06 72 ASP A N 1
ATOM 512 C CA . ASP A 1 72 ? -2.191 8.041 15.031 1.00 96.06 72 ASP A CA 1
ATOM 513 C C . ASP A 1 72 ? -3.503 8.685 14.560 1.00 96.06 72 ASP A C 1
ATOM 515 O O . ASP A 1 72 ? -4.157 9.397 15.323 1.00 96.06 72 ASP A O 1
ATOM 519 N N . LYS A 1 73 ? -3.944 8.383 13.331 1.00 95.12 73 LYS A N 1
ATOM 520 C CA . LYS A 1 73 ? -5.223 8.882 12.799 1.00 95.12 73 LYS A CA 1
ATOM 521 C C . LYS A 1 73 ? -6.424 8.335 13.567 1.00 95.12 73 LYS A C 1
ATOM 523 O O . LYS A 1 73 ? -7.358 9.086 13.826 1.00 95.12 73 LYS A O 1
ATOM 528 N N . LEU A 1 74 ? -6.408 7.054 13.940 1.00 95.00 74 LEU A N 1
ATOM 529 C CA . LEU A 1 74 ? -7.505 6.434 14.688 1.00 95.00 74 LEU A CA 1
ATOM 530 C C . LEU A 1 74 ? -7.591 6.949 16.127 1.00 95.00 74 LEU A C 1
ATOM 532 O O . LEU A 1 74 ? -8.693 7.155 16.615 1.00 95.00 74 LEU A O 1
ATOM 536 N N . ARG A 1 75 ? -6.463 7.228 16.793 1.00 92.12 75 ARG A N 1
ATOM 537 C CA . ARG A 1 75 ? -6.463 7.843 18.135 1.00 92.12 75 ARG A CA 1
ATOM 538 C C . ARG A 1 75 ? -7.094 9.236 18.159 1.00 92.12 75 ARG A C 1
ATOM 540 O O . ARG A 1 75 ? -7.614 9.640 19.190 1.00 92.12 75 ARG A O 1
ATOM 547 N N . GLY A 1 76 ? -7.026 9.961 17.042 1.00 81.38 76 GLY A N 1
ATOM 548 C CA . GLY A 1 76 ? -7.673 11.263 16.876 1.00 81.38 76 GLY A CA 1
ATOM 549 C C . GLY A 1 76 ? -9.158 11.191 16.507 1.00 81.38 76 GLY A C 1
ATOM 550 O O . GLY A 1 76 ? -9.806 12.234 16.455 1.00 81.38 76 GLY A O 1
ATOM 551 N N . ARG A 1 77 ? -9.704 9.997 16.233 1.00 79.31 77 ARG A N 1
ATOM 552 C CA . ARG A 1 77 ? -11.145 9.795 16.047 1.00 79.31 77 ARG A CA 1
ATOM 553 C C . ARG A 1 77 ? -11.760 9.6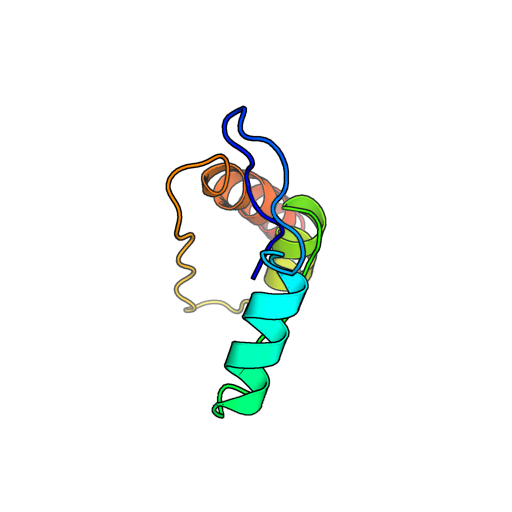05 17.433 1.00 79.31 77 ARG A C 1
ATOM 555 O O . ARG A 1 77 ? -11.583 8.554 18.043 1.00 79.31 77 ARG A O 1
ATOM 562 N N . GLU A 1 78 ? -12.457 10.617 17.941 1.00 59.19 78 GLU A N 1
ATOM 563 C CA . GLU A 1 78 ? -13.409 10.386 19.031 1.00 59.19 78 GLU A CA 1
ATOM 564 C C . GLU A 1 78 ? -14.478 9.406 18.517 1.00 59.19 78 GLU A C 1
ATOM 566 O O . GLU A 1 78 ? -14.990 9.576 17.405 1.00 59.19 78 GLU A O 1
ATOM 571 N N . VAL A 1 79 ? -14.725 8.340 19.284 1.00 57.78 79 VAL A N 1
ATOM 572 C CA . VAL A 1 79 ? -15.754 7.320 19.015 1.00 57.78 79 VAL A CA 1
ATOM 573 C C . VAL A 1 79 ? -17.048 7.727 19.698 1.00 57.78 79 VAL A C 1
ATOM 575 O O . VAL A 1 79 ? -16.967 8.105 20.889 1.00 57.78 79 VAL A O 1
#

Sequence (79 aa):
VTDVYAAGEEPIAGATGAALAQGIIEHGHKETHYRASLEDAAHYLAQVVEPGDMVVTLGAGNVNQVCSLLADKLRGREV

Foldseek 3Di:
DEWDPQVPPDDDPCPTPVSVQVVVCVVPPVPRDYDHDLLRVLVVCLVPDDPPDDDDQDDDPPSVVSVVSNVVSNVPDDD

Secondary structure (DSSP, 8-state):
-B----TTPPPPTT-SHHHHHHHHHHTT-TT---BSSHHHHHHHHHHH--TT-------SSGGGHHHHHHHHHHHTS--